Protein AF-A0A8T5FXU0-F1 (afdb_monomer_lite)

Radius of gyration: 13.97 Å; chains: 1; bounding box: 37×38×29 Å

Structure (mmCIF, N/CA/C/O backbone):
data_AF-A0A8T5FXU0-F1
#
_entry.id   AF-A0A8T5FXU0-F1
#
loop_
_atom_site.group_PDB
_atom_site.id
_atom_site.type_symbol
_atom_site.label_atom_id
_atom_site.label_alt_id
_atom_site.label_comp_id
_atom_site.label_asym_id
_atom_site.label_entity_id
_atom_site.label_seq_id
_atom_site.pdbx_PDB_ins_code
_atom_site.Cartn_x
_atom_site.Cartn_y
_atom_site.Cartn_z
_atom_site.occupancy
_atom_site.B_iso_or_equiv
_atom_site.auth_seq_id
_atom_site.auth_comp_id
_atom_site.auth_asym_id
_atom_site.auth_atom_id
_atom_site.pdbx_PDB_model_num
ATOM 1 N N . LEU A 1 1 ? -2.010 4.316 6.922 1.00 90.56 1 LEU A N 1
ATOM 2 C CA . LEU A 1 1 ? -3.283 4.002 6.218 1.00 90.56 1 LEU A CA 1
ATOM 3 C C . LEU A 1 1 ? -4.423 4.970 6.549 1.00 90.56 1 LEU A C 1
ATOM 5 O O . LEU A 1 1 ? -4.855 5.636 5.624 1.00 90.56 1 LEU A O 1
ATOM 9 N N . TYR A 1 2 ? -4.926 5.081 7.793 1.00 95.31 2 TYR A N 1
ATOM 10 C CA . TYR A 1 2 ? -6.041 6.010 8.095 1.00 95.31 2 TYR A CA 1
ATOM 11 C C . TYR A 1 2 ? -5.712 7.466 7.747 1.00 95.31 2 TYR A C 1
ATOM 13 O O . TYR A 1 2 ? -6.510 8.115 7.085 1.00 95.31 2 TYR A O 1
ATOM 21 N N . GLU A 1 3 ? -4.530 7.943 8.136 1.00 94.94 3 GLU A N 1
ATOM 22 C CA . GLU A 1 3 ? -4.065 9.310 7.853 1.00 94.94 3 GLU A CA 1
ATOM 23 C C . GLU A 1 3 ? -4.032 9.595 6.343 1.00 94.94 3 GLU A C 1
ATOM 25 O O . GLU A 1 3 ? -4.590 10.584 5.887 1.00 94.94 3 GLU A O 1
ATOM 30 N N . GLU A 1 4 ? -3.492 8.660 5.560 1.00 93.12 4 GLU A N 1
ATOM 31 C CA . GLU A 1 4 ? -3.310 8.820 4.113 1.00 93.12 4 GLU A CA 1
ATOM 32 C C . GLU A 1 4 ? -4.557 8.532 3.265 1.00 93.12 4 GLU A C 1
ATOM 34 O O . GLU A 1 4 ? -4.593 8.942 2.111 1.00 93.12 4 GLU A O 1
ATOM 39 N N . THR A 1 5 ? -5.539 7.771 3.766 1.00 95.44 5 THR A N 1
ATOM 40 C CA . THR A 1 5 ? -6.653 7.241 2.938 1.00 95.44 5 THR A CA 1
ATOM 41 C C . THR A 1 5 ? -8.048 7.429 3.536 1.00 95.44 5 THR A C 1
ATOM 43 O O . THR A 1 5 ? -9.050 7.224 2.846 1.00 95.44 5 THR A O 1
ATOM 46 N N . GLY A 1 6 ? -8.137 7.750 4.829 1.00 95.38 6 GLY A N 1
ATOM 47 C CA . GLY A 1 6 ? -9.373 7.763 5.613 1.00 95.38 6 GLY A CA 1
ATOM 48 C C . GLY A 1 6 ? -9.893 6.380 6.027 1.00 95.38 6 GLY A C 1
ATOM 49 O O . GLY A 1 6 ? -10.868 6.301 6.775 1.00 95.38 6 GLY A O 1
ATOM 50 N N . LEU A 1 7 ? -9.263 5.283 5.586 1.00 95.31 7 LEU A N 1
ATOM 51 C CA . LEU A 1 7 ? -9.704 3.931 5.929 1.00 95.31 7 LEU A CA 1
ATOM 52 C C . LEU A 1 7 ? -9.186 3.492 7.298 1.00 95.31 7 LEU A C 1
ATOM 54 O O . LEU A 1 7 ? -7.984 3.515 7.575 1.00 95.31 7 LEU A O 1
ATOM 58 N N . LYS A 1 8 ? -10.111 3.039 8.145 1.00 95.44 8 LYS A N 1
ATOM 59 C CA . LYS A 1 8 ? -9.820 2.490 9.467 1.00 95.44 8 LYS A CA 1
ATOM 60 C C . LYS A 1 8 ? -10.097 0.990 9.471 1.00 95.44 8 LYS A C 1
ATOM 62 O O . LYS A 1 8 ? -11.171 0.575 9.053 1.00 95.44 8 LYS A O 1
ATOM 67 N N . PHE A 1 9 ? -9.137 0.224 9.977 1.00 94.44 9 PHE A N 1
ATOM 68 C CA . PHE A 1 9 ? -9.217 -1.227 10.123 1.00 94.44 9 PHE A CA 1
ATOM 69 C C . PHE A 1 9 ? -8.892 -1.622 11.555 1.00 94.44 9 PHE A C 1
ATOM 71 O O . PHE A 1 9 ? -8.036 -1.003 12.197 1.00 94.44 9 PHE A O 1
ATOM 78 N N . ASP A 1 10 ? -9.537 -2.675 12.032 1.00 94.44 10 ASP A N 1
ATOM 79 C CA . ASP A 1 10 ? -9.120 -3.360 13.240 1.00 94.44 10 ASP A CA 1
ATOM 80 C C . ASP A 1 10 ? -7.863 -4.190 12.968 1.00 94.44 10 ASP A C 1
ATOM 82 O O . ASP A 1 10 ? -7.659 -4.753 11.891 1.00 94.44 10 ASP A O 1
ATOM 86 N N . LYS A 1 11 ? -7.006 -4.328 13.985 1.00 90.94 11 LYS A N 1
ATOM 87 C CA . LYS A 1 11 ? -5.743 -5.076 13.860 1.00 90.94 11 LYS A CA 1
ATOM 88 C C . LYS A 1 11 ? -5.953 -6.527 13.406 1.00 90.94 11 LYS A C 1
ATOM 90 O O . LYS A 1 11 ? -5.088 -7.085 12.744 1.00 90.94 11 LYS A O 1
ATOM 95 N N . ASN A 1 12 ? -7.096 -7.118 13.749 1.00 93.62 12 ASN A N 1
ATOM 96 C CA . ASN A 1 12 ? -7.439 -8.499 13.404 1.00 93.62 12 ASN A CA 1
ATOM 97 C C . ASN A 1 12 ? -7.849 -8.669 11.932 1.00 93.62 12 ASN A C 1
ATOM 99 O O . ASN A 1 12 ? -7.877 -9.793 11.441 1.00 93.62 12 ASN A O 1
ATOM 103 N N . GLU A 1 13 ? -8.165 -7.577 11.233 1.00 93.75 13 GLU A N 1
ATOM 104 C CA . GLU A 1 13 ? -8.461 -7.583 9.795 1.00 93.75 13 GLU A CA 1
ATOM 105 C C . GLU A 1 13 ? -7.181 -7.505 8.950 1.00 93.75 13 GLU A C 1
ATOM 107 O O . GLU A 1 13 ? -7.191 -7.831 7.762 1.00 93.75 13 GLU A O 1
ATOM 112 N N . LEU A 1 14 ? -6.071 -7.085 9.567 1.00 93.88 14 LEU A N 1
ATOM 113 C CA . LEU A 1 14 ? -4.772 -6.965 8.925 1.00 93.88 14 LEU A CA 1
ATOM 114 C C . LEU A 1 14 ? -3.992 -8.270 9.066 1.00 93.88 14 LEU A C 1
ATOM 116 O O . LEU A 1 14 ? -3.623 -8.695 10.161 1.00 93.88 14 LEU A O 1
ATOM 120 N N . LYS A 1 15 ? -3.663 -8.880 7.933 1.00 91.81 15 LYS A N 1
ATOM 121 C CA . LYS A 1 15 ? -2.779 -10.039 7.874 1.00 91.81 15 LYS A CA 1
ATOM 122 C C . LYS A 1 15 ? -1.360 -9.575 7.585 1.00 91.81 15 LYS A C 1
ATOM 124 O O . LYS A 1 15 ? -1.115 -8.982 6.539 1.00 91.81 15 LYS A O 1
ATOM 129 N N . HIS A 1 16 ? -0.419 -9.846 8.485 1.00 91.81 16 HIS A N 1
ATOM 130 C CA . HIS A 1 16 ? 0.999 -9.620 8.191 1.00 91.81 16 HIS A CA 1
ATOM 131 C C . HIS A 1 16 ? 1.430 -10.544 7.047 1.00 91.81 16 HIS A C 1
ATOM 133 O O . HIS A 1 16 ? 1.141 -11.741 7.069 1.00 91.81 16 HIS A O 1
ATOM 139 N N . VAL A 1 17 ? 2.046 -9.958 6.024 1.00 88.00 17 VAL A N 1
ATOM 140 C CA . VAL A 1 17 ? 2.480 -10.655 4.809 1.00 88.00 17 VAL A CA 1
ATOM 141 C C . VAL A 1 17 ? 3.938 -11.040 4.972 1.00 88.00 17 VAL A C 1
ATOM 143 O O . VAL A 1 17 ? 4.267 -12.221 4.921 1.00 88.00 17 VAL A O 1
ATOM 146 N N . GLN A 1 18 ? 4.798 -10.032 5.137 1.00 87.50 18 GLN A N 1
ATOM 147 C CA . GLN A 1 18 ? 6.242 -10.199 5.213 1.00 87.50 18 GLN A CA 1
ATOM 148 C C . GLN A 1 18 ? 6.916 -8.886 5.620 1.00 87.50 18 GLN A C 1
ATOM 150 O O . GLN A 1 18 ? 6.365 -7.799 5.430 1.00 87.50 18 GLN A O 1
ATOM 155 N N . LYS A 1 19 ? 8.145 -8.997 6.127 1.00 90.31 19 LYS A N 1
ATOM 156 C CA . LYS A 1 19 ? 9.068 -7.873 6.300 1.00 90.31 19 LYS A CA 1
ATOM 157 C C . LYS A 1 19 ? 10.084 -7.814 5.154 1.00 90.31 19 LYS A C 1
ATOM 159 O O . LYS A 1 19 ? 10.731 -8.818 4.858 1.00 90.31 19 LYS A O 1
ATOM 164 N N . PHE A 1 20 ? 10.259 -6.640 4.552 1.00 85.88 20 PHE A N 1
ATOM 165 C CA . PHE A 1 20 ? 11.220 -6.380 3.479 1.00 85.88 20 PHE A CA 1
ATOM 166 C C . PHE A 1 20 ? 12.312 -5.412 3.916 1.00 85.88 20 PHE A C 1
ATOM 168 O O . PHE A 1 20 ? 12.079 -4.489 4.694 1.00 85.88 20 PHE A O 1
ATOM 175 N N . TYR A 1 21 ? 13.498 -5.609 3.347 1.00 89.69 21 TYR A N 1
ATOM 176 C CA . TYR A 1 21 ? 14.663 -4.762 3.551 1.00 89.69 21 TYR A CA 1
ATOM 177 C C . TYR A 1 21 ? 15.052 -4.159 2.208 1.00 89.69 21 TYR A C 1
ATOM 179 O O . TYR A 1 21 ? 15.440 -4.887 1.295 1.00 89.69 21 TYR A O 1
ATOM 187 N N . VAL A 1 22 ? 14.944 -2.839 2.078 1.00 85.25 22 VAL A N 1
ATOM 188 C CA . VAL A 1 22 ? 15.285 -2.133 0.837 1.00 85.25 22 VAL A CA 1
ATOM 189 C C . VAL A 1 22 ? 16.457 -1.204 1.107 1.00 85.25 22 VAL A C 1
ATOM 191 O O . VAL A 1 22 ? 16.427 -0.383 2.024 1.00 85.25 22 VAL A O 1
ATOM 194 N N . LYS A 1 23 ? 17.502 -1.329 0.289 1.00 86.38 23 LYS A N 1
ATOM 195 C CA . LYS A 1 23 ? 18.678 -0.464 0.336 1.00 86.38 23 LYS A CA 1
ATOM 196 C C . LYS A 1 23 ? 18.713 0.404 -0.915 1.00 86.38 23 LYS A C 1
ATOM 198 O O . LYS A 1 23 ? 18.924 -0.109 -2.009 1.00 86.38 23 LYS A O 1
ATOM 203 N N . ILE A 1 24 ? 18.517 1.708 -0.735 1.00 82.25 24 ILE A N 1
ATOM 204 C CA . ILE A 1 24 ? 18.645 2.706 -1.811 1.00 82.25 24 ILE A CA 1
ATOM 205 C C . ILE A 1 24 ? 19.853 3.595 -1.497 1.00 82.25 24 ILE A C 1
ATOM 207 O O . ILE A 1 24 ? 20.956 3.318 -1.957 1.00 82.25 24 ILE A O 1
ATOM 211 N N . TYR A 1 25 ? 19.669 4.596 -0.629 1.00 85.25 25 TYR A N 1
ATOM 212 C CA . TYR A 1 25 ? 20.745 5.436 -0.075 1.00 85.25 25 TYR A CA 1
ATOM 213 C C . TYR A 1 25 ? 21.086 5.071 1.377 1.00 85.25 25 TYR A C 1
ATOM 215 O O . TYR A 1 25 ? 22.216 5.238 1.827 1.00 85.25 25 TYR A O 1
ATOM 223 N N . GLN A 1 26 ? 20.105 4.518 2.088 1.00 87.69 26 GLN A N 1
ATOM 224 C CA . GLN A 1 26 ? 20.194 3.973 3.437 1.00 87.69 26 GLN A CA 1
ATOM 225 C C . GLN A 1 26 ? 19.362 2.686 3.506 1.00 87.69 26 GLN A C 1
ATOM 227 O O . GLN A 1 26 ? 18.661 2.344 2.546 1.00 87.69 26 GLN A O 1
ATOM 232 N N . ASN A 1 27 ? 19.460 1.967 4.621 1.00 88.50 27 ASN A N 1
ATOM 233 C CA . ASN A 1 27 ? 18.670 0.763 4.848 1.00 88.50 27 ASN A CA 1
ATOM 234 C C . ASN A 1 27 ? 17.290 1.155 5.379 1.00 88.50 27 ASN A C 1
ATOM 236 O O . ASN A 1 27 ? 17.194 1.875 6.373 1.00 88.50 27 ASN A O 1
ATOM 240 N N . PHE A 1 28 ? 16.247 0.656 4.728 1.00 89.06 28 PHE A N 1
ATOM 241 C CA . PHE A 1 28 ? 14.869 0.772 5.180 1.00 89.06 28 PHE A CA 1
ATOM 242 C C . PHE A 1 28 ? 14.304 -0.616 5.461 1.00 89.06 28 PHE A C 1
ATOM 244 O O . PHE A 1 28 ? 14.553 -1.558 4.704 1.00 89.06 28 PHE A O 1
ATOM 251 N N . GLU A 1 29 ? 13.529 -0.720 6.536 1.00 90.62 29 GLU A N 1
ATOM 252 C CA . GLU A 1 29 ? 12.729 -1.899 6.857 1.00 90.62 29 GLU A CA 1
ATOM 253 C C . GLU A 1 29 ? 11.253 -1.567 6.646 1.00 90.62 29 GLU A C 1
ATOM 255 O O . GLU A 1 29 ? 10.773 -0.545 7.136 1.00 90.62 29 GLU A O 1
ATOM 260 N N . PHE A 1 30 ? 10.535 -2.437 5.940 1.00 88.50 30 PHE A N 1
ATOM 261 C CA . PHE A 1 30 ? 9.107 -2.294 5.682 1.00 88.50 30 PHE A CA 1
ATOM 262 C C . PHE A 1 30 ? 8.366 -3.545 6.133 1.00 88.50 30 PHE A C 1
ATOM 264 O O . PHE A 1 30 ? 8.634 -4.638 5.637 1.00 88.50 30 PHE A O 1
ATOM 271 N N . ASP A 1 31 ? 7.397 -3.386 7.027 1.00 90.69 31 ASP A N 1
ATOM 272 C CA . ASP A 1 31 ? 6.423 -4.431 7.328 1.00 90.69 31 ASP A CA 1
ATOM 273 C C . ASP A 1 31 ? 5.203 -4.267 6.421 1.00 90.69 31 ASP A C 1
ATOM 275 O O . ASP A 1 31 ? 4.536 -3.231 6.432 1.00 90.69 31 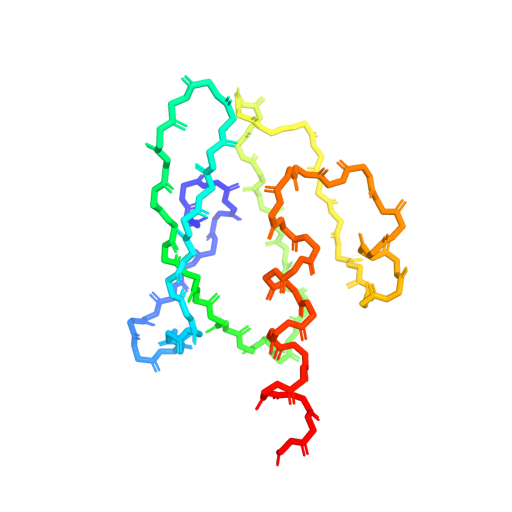ASP A O 1
ATOM 279 N N . ILE A 1 32 ? 4.908 -5.298 5.632 1.00 88.75 32 ILE A N 1
ATOM 280 C CA . ILE A 1 32 ? 3.785 -5.303 4.697 1.00 88.75 32 ILE A CA 1
ATOM 281 C C . ILE A 1 32 ? 2.624 -6.081 5.304 1.00 88.75 32 ILE A C 1
ATOM 283 O O . ILE A 1 32 ? 2.779 -7.204 5.793 1.00 88.75 32 ILE A O 1
ATOM 287 N N . TYR A 1 33 ? 1.442 -5.478 5.235 1.00 91.44 33 TYR A N 1
ATOM 288 C CA . TYR A 1 33 ? 0.187 -6.053 5.697 1.00 91.44 33 TYR A CA 1
ATOM 289 C C . TYR A 1 33 ? -0.822 -6.096 4.549 1.00 91.44 33 TYR A C 1
ATOM 291 O O . TYR A 1 33 ? -0.829 -5.235 3.672 1.00 91.44 33 TYR A O 1
ATOM 299 N N . MET A 1 34 ? -1.692 -7.098 4.581 1.00 90.50 34 MET A N 1
ATOM 300 C CA . MET A 1 34 ? -2.803 -7.299 3.663 1.00 90.50 34 MET A CA 1
ATOM 301 C C . MET A 1 34 ? -4.117 -7.061 4.396 1.00 90.50 34 MET A C 1
ATOM 303 O O . MET A 1 34 ? -4.301 -7.543 5.512 1.00 90.50 34 MET A O 1
ATOM 307 N N . VAL A 1 35 ? -5.069 -6.440 3.708 1.00 92.12 35 VAL A N 1
ATOM 308 C CA . VAL A 1 35 ? -6.490 -6.514 4.049 1.00 92.12 35 VAL A CA 1
ATOM 309 C C . VAL A 1 35 ? -7.291 -6.830 2.793 1.00 92.12 35 VAL A C 1
ATOM 311 O O . VAL A 1 35 ? -6.999 -6.310 1.715 1.00 92.12 35 VAL A O 1
ATOM 314 N N . LYS A 1 36 ? -8.287 -7.711 2.914 1.00 90.94 36 LYS A N 1
ATOM 315 C CA . LYS A 1 36 ? -9.220 -8.012 1.826 1.00 90.94 36 LYS A CA 1
ATOM 316 C C . LYS A 1 36 ? -10.478 -7.177 2.010 1.00 90.94 36 LYS A C 1
ATOM 318 O O . LYS A 1 36 ? -11.137 -7.271 3.039 1.00 90.94 36 LYS A O 1
ATOM 323 N N . LEU A 1 37 ? -10.824 -6.400 0.991 1.00 92.25 37 LEU A N 1
ATOM 324 C CA . LEU A 1 37 ? -12.038 -5.592 0.975 1.00 92.25 37 LEU A CA 1
ATOM 325 C C . LEU A 1 37 ? -13.104 -6.286 0.131 1.00 92.25 37 LEU A C 1
ATOM 327 O O . LEU A 1 37 ? -12.816 -6.804 -0.945 1.00 92.25 37 LEU A O 1
ATOM 331 N N . ASN A 1 38 ? -14.342 -6.286 0.622 1.00 92.69 38 ASN A N 1
ATOM 332 C CA . ASN A 1 38 ? -15.483 -6.859 -0.101 1.00 92.69 38 ASN A CA 1
ATOM 333 C C . ASN A 1 38 ? -16.144 -5.853 -1.057 1.00 92.69 38 ASN A C 1
ATOM 335 O O . ASN A 1 38 ? -16.984 -6.230 -1.868 1.00 92.69 38 ASN A O 1
ATO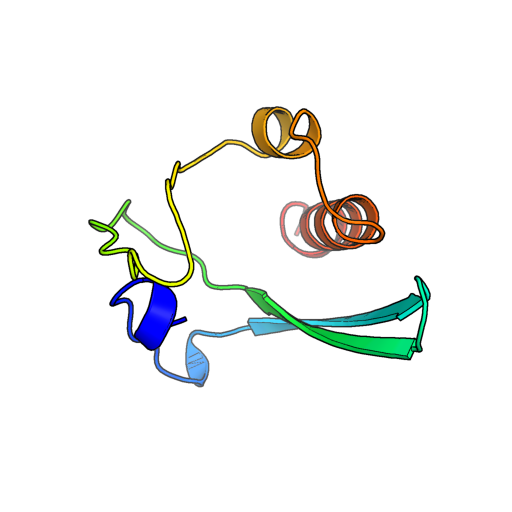M 339 N N . ILE A 1 39 ? -15.773 -4.578 -0.948 1.00 94.19 39 ILE A N 1
ATOM 340 C CA . ILE A 1 39 ? -16.240 -3.470 -1.780 1.00 94.19 39 ILE A CA 1
ATOM 341 C C . ILE A 1 39 ? -15.053 -2.561 -2.112 1.00 94.19 39 ILE A C 1
ATOM 343 O O . ILE A 1 39 ? -14.004 -2.661 -1.477 1.00 94.19 39 ILE A O 1
ATOM 347 N N . MET A 1 40 ? -15.228 -1.656 -3.074 1.00 94.69 40 MET A N 1
ATOM 348 C CA . MET A 1 40 ? -14.283 -0.567 -3.338 1.00 94.69 40 MET A CA 1
ATOM 349 C C . MET A 1 40 ? -14.739 0.674 -2.561 1.00 94.69 40 MET A C 1
ATOM 351 O O . MET A 1 40 ? -15.637 1.372 -3.037 1.00 94.69 40 MET A O 1
ATOM 355 N N . PRO A 1 41 ? -14.206 0.940 -1.354 1.00 95.06 41 PRO A N 1
ATOM 356 C CA . PRO A 1 41 ? -14.593 2.128 -0.609 1.00 95.06 41 PRO A CA 1
ATOM 357 C C . PRO A 1 41 ? -14.086 3.396 -1.305 1.00 95.06 41 PRO A C 1
ATOM 359 O O . PRO A 1 41 ? -13.103 3.375 -2.052 1.00 95.06 41 PRO A O 1
ATOM 362 N N . GLU A 1 42 ? -14.750 4.514 -1.019 1.00 94.94 42 GLU A N 1
ATOM 363 C CA . GLU A 1 42 ? -14.239 5.839 -1.359 1.00 94.94 42 GLU A CA 1
ATOM 364 C C . GLU A 1 42 ? -12.941 6.100 -0.579 1.00 94.94 42 GLU A C 1
ATOM 366 O O . GLU A 1 42 ? -12.899 5.920 0.639 1.00 94.94 42 GLU A O 1
ATOM 371 N N . ILE A 1 43 ? -11.888 6.521 -1.283 1.00 96.44 43 ILE A N 1
ATOM 372 C CA . ILE A 1 43 ? -10.596 6.875 -0.688 1.00 96.44 43 ILE A CA 1
ATOM 373 C C . ILE A 1 43 ? -10.471 8.390 -0.621 1.00 96.44 43 ILE A C 1
ATOM 375 O O . ILE A 1 43 ? -10.627 9.080 -1.630 1.00 96.44 43 ILE A O 1
ATOM 379 N N . LYS A 1 44 ? -10.128 8.901 0.561 1.00 95.06 44 LYS A N 1
ATOM 380 C CA . LYS A 1 44 ? -9.816 10.315 0.771 1.00 95.06 44 LYS A CA 1
ATOM 381 C C . LYS A 1 44 ? -8.323 10.443 1.002 1.00 95.06 44 LYS A C 1
ATOM 383 O O . LYS A 1 44 ? -7.856 10.185 2.105 1.00 95.06 44 LYS A O 1
ATOM 388 N N . ILE A 1 45 ? -7.593 10.797 -0.054 1.00 96.38 45 ILE A N 1
ATOM 389 C CA . ILE A 1 45 ? -6.143 10.968 0.047 1.00 96.38 45 ILE A CA 1
ATOM 390 C C . ILE A 1 45 ? -5.763 12.279 0.730 1.00 96.38 45 ILE A C 1
ATOM 392 O O . ILE A 1 45 ? -6.375 13.317 0.453 1.00 96.38 45 ILE A O 1
ATOM 396 N N . ASP A 1 46 ? -4.729 12.243 1.570 1.00 95.88 46 ASP A N 1
ATOM 397 C CA . ASP A 1 46 ? -4.083 13.466 2.046 1.00 95.88 46 ASP A CA 1
ATOM 398 C C . ASP A 1 46 ? -3.331 14.130 0.886 1.00 95.88 46 ASP A C 1
ATOM 400 O O . ASP A 1 46 ? -2.362 13.590 0.352 1.00 95.88 46 ASP A O 1
ATOM 404 N N . LYS A 1 47 ? -3.789 15.322 0.493 1.00 95.19 47 LYS A N 1
ATOM 405 C CA . LYS A 1 47 ? -3.242 16.080 -0.638 1.00 95.19 47 LYS A CA 1
ATOM 406 C C . LYS A 1 47 ? -1.871 16.700 -0.371 1.00 95.19 47 LYS A C 1
ATOM 408 O O . LYS A 1 47 ? -1.243 17.158 -1.323 1.00 95.19 47 LYS A O 1
ATOM 413 N N . ASN A 1 48 ? -1.410 16.725 0.879 1.00 96.00 48 ASN A N 1
ATOM 414 C CA . ASN A 1 48 ? -0.060 17.179 1.209 1.00 96.00 48 ASN A CA 1
ATOM 415 C C . ASN A 1 48 ? 0.996 16.098 0.943 1.00 96.00 48 ASN A C 1
ATOM 417 O O . ASN A 1 48 ? 2.150 16.433 0.687 1.00 96.00 48 ASN A O 1
ATOM 421 N N . GLU A 1 49 ? 0.602 14.824 0.983 1.00 94.31 49 GLU A N 1
ATOM 422 C CA . GLU A 1 49 ? 1.502 13.682 0.779 1.00 94.31 49 GLU A CA 1
ATOM 423 C C . GLU A 1 49 ? 1.314 13.034 -0.596 1.00 94.31 49 GLU A C 1
ATOM 425 O O . GLU A 1 49 ? 2.289 12.657 -1.246 1.00 94.31 49 GLU A O 1
ATOM 430 N N . HIS A 1 50 ? 0.068 12.951 -1.072 1.00 95.69 50 HIS A N 1
ATOM 431 C CA . HIS A 1 50 ? -0.301 12.211 -2.276 1.00 95.69 50 HIS A CA 1
ATOM 432 C C . HIS A 1 50 ? -1.114 13.067 -3.246 1.00 95.69 50 HIS A C 1
ATOM 434 O O . HIS A 1 50 ? -2.023 13.807 -2.871 1.00 95.69 50 HIS A O 1
ATOM 440 N N . THR A 1 51 ? -0.837 12.938 -4.541 1.00 95.75 51 THR A N 1
ATOM 441 C CA . THR A 1 51 ? -1.547 13.699 -5.581 1.00 95.75 51 THR A CA 1
ATOM 442 C C . THR A 1 51 ? -2.751 12.948 -6.144 1.00 95.75 51 THR A C 1
ATOM 444 O O . THR A 1 51 ? -3.777 13.577 -6.430 1.00 95.75 51 THR A O 1
ATOM 447 N N . ASP A 1 52 ? -2.661 11.621 -6.251 1.00 95.44 52 ASP A N 1
ATOM 448 C CA . ASP A 1 52 ? -3.643 10.777 -6.933 1.00 95.44 52 ASP A CA 1
ATOM 449 C C . ASP A 1 52 ? -3.785 9.382 -6.295 1.00 95.44 52 ASP A C 1
ATOM 451 O O . ASP A 1 52 ? -2.930 8.942 -5.526 1.00 95.44 52 ASP A O 1
ATOM 455 N N . PHE A 1 53 ? -4.878 8.690 -6.619 1.00 95.44 53 PHE A N 1
ATOM 456 C CA . PHE A 1 53 ? -5.171 7.326 -6.190 1.00 95.44 53 PHE A CA 1
ATOM 457 C C . PHE A 1 53 ? -5.964 6.564 -7.258 1.00 95.44 53 PHE A C 1
ATOM 459 O O . PHE A 1 53 ? -6.906 7.091 -7.852 1.00 95.44 53 PHE A O 1
ATOM 466 N N . LYS A 1 54 ? -5.652 5.274 -7.435 1.00 95.38 54 LYS A N 1
ATOM 467 C CA . LYS A 1 54 ? -6.428 4.374 -8.292 1.00 95.38 54 LYS A CA 1
ATOM 468 C C . LYS A 1 54 ? -6.444 2.943 -7.747 1.00 95.38 54 LYS A C 1
ATOM 470 O O . LYS A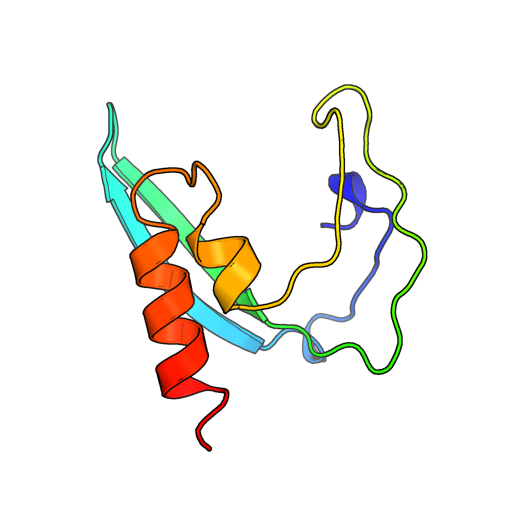 1 54 ? -5.403 2.391 -7.400 1.00 95.38 54 LYS A O 1
ATOM 475 N N . TRP A 1 55 ? -7.618 2.311 -7.780 1.00 94.94 55 TRP A N 1
ATOM 476 C CA . TRP A 1 55 ? -7.743 0.855 -7.676 1.00 94.94 55 TRP A CA 1
ATOM 477 C C . TRP A 1 55 ? -7.282 0.200 -8.984 1.00 94.94 55 TRP A C 1
ATOM 479 O O . TRP A 1 55 ? -7.811 0.505 -10.054 1.00 94.94 55 TRP A O 1
ATOM 489 N N . VAL A 1 56 ? -6.303 -0.697 -8.905 1.00 94.62 56 VAL A N 1
ATOM 490 C CA . VAL A 1 56 ? -5.701 -1.367 -10.067 1.00 94.62 56 VAL A CA 1
ATOM 491 C C . VAL A 1 56 ? -5.677 -2.880 -9.882 1.00 94.62 56 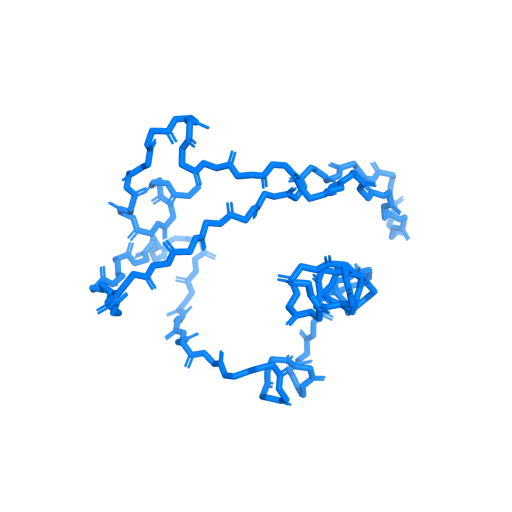VAL A C 1
ATOM 493 O O . VAL A 1 56 ? -5.610 -3.387 -8.763 1.00 94.62 56 VAL A O 1
ATOM 496 N N . THR A 1 57 ? -5.720 -3.608 -10.993 1.00 92.50 57 THR A N 1
ATOM 497 C CA . THR A 1 57 ? -5.428 -5.047 -11.029 1.00 92.50 57 THR A CA 1
ATOM 498 C C . THR A 1 57 ? -3.933 -5.308 -10.808 1.00 92.50 57 THR A C 1
ATOM 500 O O . THR A 1 57 ? -3.108 -4.403 -10.944 1.00 92.50 57 THR A O 1
ATOM 503 N N . ARG A 1 58 ? -3.559 -6.564 -10.518 1.00 89.56 58 ARG A N 1
ATOM 504 C CA . ARG A 1 58 ? -2.148 -6.988 -10.412 1.00 89.56 58 ARG A CA 1
ATOM 505 C C . ARG A 1 58 ? -1.337 -6.568 -11.640 1.00 89.56 58 ARG A C 1
ATOM 507 O O . ARG A 1 58 ? -0.291 -5.938 -11.505 1.00 89.56 58 ARG A O 1
ATOM 514 N N . ASP A 1 59 ? -1.833 -6.899 -12.828 1.00 91.69 59 ASP A N 1
ATOM 515 C CA . ASP A 1 59 ? -1.117 -6.655 -14.082 1.00 91.69 59 ASP A CA 1
ATOM 516 C C . ASP A 1 59 ? -0.980 -5.164 -14.395 1.00 91.69 59 ASP A C 1
ATOM 518 O O . ASP A 1 59 ? -0.010 -4.752 -15.029 1.00 91.69 59 ASP A O 1
ATOM 522 N N . GLU A 1 60 ? -1.941 -4.342 -13.972 1.00 95.31 60 GLU A N 1
ATOM 523 C CA . GLU A 1 60 ? -1.832 -2.886 -14.060 1.00 95.31 60 GLU A CA 1
ATOM 524 C C . GLU A 1 60 ? -0.816 -2.340 -13.052 1.00 95.31 60 GLU A C 1
ATOM 526 O O . GLU A 1 60 ? 0.022 -1.527 -13.434 1.00 95.31 60 GLU A O 1
ATOM 531 N N . ALA A 1 61 ? -0.843 -2.805 -11.798 1.00 93.44 61 ALA A N 1
ATOM 532 C CA . ALA A 1 61 ? 0.087 -2.370 -10.756 1.00 93.44 61 ALA A CA 1
ATOM 533 C C . ALA A 1 61 ? 1.549 -2.638 -11.144 1.00 93.44 61 ALA A C 1
ATOM 535 O O . ALA A 1 61 ? 2.402 -1.766 -10.994 1.00 93.44 61 ALA A O 1
ATOM 536 N N . LEU A 1 62 ? 1.830 -3.814 -11.717 1.00 90.62 62 LEU A N 1
ATOM 537 C CA . LEU A 1 62 ? 3.168 -4.210 -12.172 1.00 90.62 62 LEU A CA 1
ATOM 538 C C . LEU A 1 62 ? 3.696 -3.385 -13.357 1.00 90.62 62 LEU A C 1
ATOM 540 O O . LEU A 1 62 ? 4.892 -3.433 -13.642 1.00 90.62 62 LEU A O 1
ATOM 544 N N . LYS A 1 63 ? 2.831 -2.633 -14.047 1.00 94.06 63 LYS A N 1
ATOM 545 C CA . LYS A 1 63 ? 3.210 -1.724 -15.142 1.00 94.06 63 LYS A CA 1
ATOM 546 C C . LYS A 1 63 ? 3.487 -0.296 -14.665 1.00 94.06 63 LYS A C 1
ATOM 548 O O . LYS A 1 63 ? 3.913 0.529 -15.470 1.00 94.06 63 LYS A O 1
ATOM 553 N N . LEU A 1 64 ? 3.224 0.017 -13.395 1.00 94.19 64 LEU A N 1
ATOM 554 C CA . LEU A 1 64 ? 3.505 1.335 -12.830 1.00 94.19 64 LEU A CA 1
ATOM 555 C C . LEU A 1 64 ? 5.008 1.518 -12.584 1.00 94.19 64 LEU A C 1
ATOM 557 O O . LEU A 1 64 ? 5.767 0.558 -12.452 1.00 94.19 64 LEU A O 1
ATOM 561 N N . SER A 1 65 ? 5.440 2.776 -12.484 1.00 94.44 65 SER A N 1
ATOM 562 C CA . SER A 1 65 ? 6.801 3.120 -12.062 1.00 94.44 65 SER A CA 1
ATOM 563 C C . SER A 1 65 ? 6.929 2.961 -10.546 1.00 94.44 65 SER A C 1
ATOM 565 O O . SER A 1 65 ? 6.830 3.930 -9.795 1.00 94.44 65 SER A O 1
ATOM 567 N N . LEU A 1 66 ? 7.094 1.721 -10.098 1.00 90.94 66 LEU A N 1
ATOM 568 C CA . LEU A 1 66 ? 7.173 1.365 -8.686 1.00 90.94 66 LEU A CA 1
ATOM 569 C C . LEU A 1 66 ? 8.533 1.727 -8.078 1.00 90.94 66 LEU A C 1
ATOM 571 O O . LEU A 1 66 ? 9.560 1.731 -8.757 1.00 90.94 66 LEU A O 1
ATOM 575 N N . ILE A 1 67 ? 8.545 1.969 -6.768 1.00 88.56 67 ILE A N 1
ATOM 576 C CA . ILE A 1 67 ? 9.791 2.105 -6.010 1.00 88.56 67 ILE A CA 1
ATOM 577 C C . ILE A 1 67 ? 10.542 0.764 -5.955 1.00 88.56 67 ILE A C 1
ATOM 579 O O . ILE A 1 67 ? 9.938 -0.308 -6.071 1.00 88.56 67 ILE A O 1
ATOM 583 N N . LEU A 1 68 ? 11.863 0.816 -5.747 1.00 86.50 68 LEU A N 1
ATOM 584 C CA . LEU A 1 68 ? 12.688 -0.391 -5.624 1.00 86.50 68 LEU A CA 1
ATOM 585 C C . LEU A 1 68 ? 12.153 -1.329 -4.530 1.00 86.50 68 LEU A C 1
ATOM 587 O O . LEU A 1 68 ? 11.793 -0.881 -3.442 1.00 86.50 68 LEU A O 1
ATOM 591 N N . GLY A 1 69 ? 12.140 -2.633 -4.812 1.00 84.62 69 GLY A N 1
ATOM 592 C CA . GLY A 1 69 ? 11.691 -3.673 -3.883 1.00 84.62 69 GLY A CA 1
ATOM 593 C C . GLY A 1 69 ? 10.175 -3.890 -3.852 1.00 84.62 69 GLY A C 1
ATOM 594 O O . GLY A 1 69 ? 9.717 -4.902 -3.321 1.00 84.62 69 GLY A O 1
ATOM 595 N N . PHE A 1 70 ? 9.378 -2.971 -4.410 1.00 87.62 70 PHE A N 1
ATOM 596 C CA . PHE A 1 70 ? 7.918 -3.077 -4.352 1.00 87.62 70 PHE A CA 1
ATOM 597 C C . PHE A 1 70 ? 7.352 -4.088 -5.354 1.00 87.62 70 PHE A C 1
ATOM 599 O O . PHE A 1 70 ? 6.300 -4.679 -5.128 1.00 87.62 70 PHE A O 1
ATOM 606 N N . LYS A 1 71 ? 8.054 -4.322 -6.468 1.00 89.69 71 LYS A N 1
ATOM 607 C CA . LYS A 1 71 ?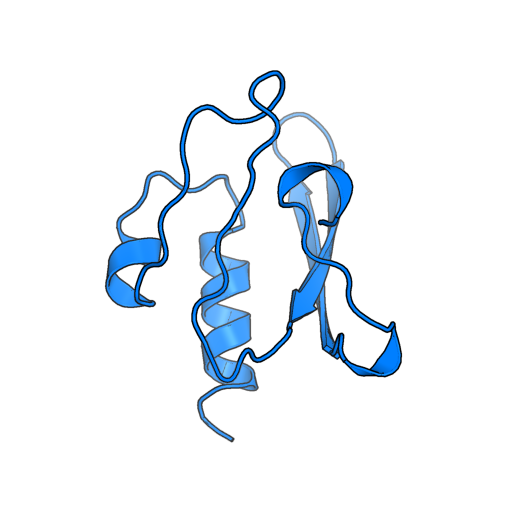 7.667 -5.375 -7.409 1.00 89.69 71 LYS A CA 1
ATOM 608 C C . LYS A 1 71 ? 7.835 -6.750 -6.762 1.00 89.69 71 LYS A C 1
ATOM 610 O O . LYS A 1 71 ? 6.922 -7.566 -6.805 1.00 89.69 71 LYS A O 1
ATOM 615 N N . GLU A 1 72 ? 8.984 -6.979 -6.137 1.00 87.19 72 GLU A N 1
ATOM 616 C CA . GLU A 1 72 ? 9.330 -8.218 -5.448 1.00 87.19 72 GLU A CA 1
ATOM 617 C C . GLU A 1 72 ? 8.381 -8.490 -4.278 1.00 87.19 72 GLU A C 1
ATOM 619 O O . GLU A 1 72 ? 7.959 -9.630 -4.080 1.00 87.19 72 GLU A O 1
ATOM 624 N N . SER A 1 73 ? 7.995 -7.447 -3.532 1.00 85.56 73 SER A N 1
ATOM 625 C CA . SER A 1 73 ? 7.032 -7.595 -2.442 1.00 85.56 73 SER A CA 1
ATOM 626 C C . SER A 1 73 ? 5.633 -7.962 -2.932 1.00 85.56 73 SER A C 1
ATOM 628 O O . SER A 1 73 ? 4.977 -8.809 -2.321 1.00 85.56 73 SER A O 1
ATOM 630 N N . MET A 1 74 ? 5.186 -7.381 -4.049 1.00 88.25 74 MET A N 1
ATOM 631 C CA . MET A 1 74 ? 3.909 -7.737 -4.663 1.00 88.25 74 MET A CA 1
ATOM 632 C C . MET A 1 74 ? 3.920 -9.150 -5.243 1.00 88.25 74 MET A C 1
ATOM 634 O O . MET A 1 74 ? 2.963 -9.888 -5.028 1.00 88.25 74 MET A O 1
ATOM 638 N N . ASP A 1 75 ? 4.980 -9.552 -5.945 1.00 87.81 75 ASP A N 1
ATOM 639 C CA . ASP A 1 75 ? 5.085 -10.912 -6.483 1.00 87.81 75 ASP A CA 1
ATOM 640 C C . ASP A 1 75 ? 5.028 -11.953 -5.353 1.00 87.81 75 ASP A C 1
ATOM 642 O O . ASP A 1 75 ? 4.196 -12.858 -5.408 1.00 87.81 75 ASP A O 1
ATOM 646 N N . TYR A 1 76 ? 5.785 -11.747 -4.266 1.00 85.75 76 TYR A N 1
ATOM 647 C CA . TYR A 1 76 ? 5.708 -12.594 -3.070 1.00 85.75 76 TYR A CA 1
ATOM 648 C C . TYR A 1 76 ? 4.286 -12.668 -2.495 1.00 85.75 76 TYR A C 1
ATOM 650 O O . TYR A 1 76 ? 3.778 -13.744 -2.183 1.00 85.75 76 TYR A O 1
ATOM 658 N N . PHE A 1 77 ? 3.621 -11.519 -2.366 1.00 85.56 77 PHE A N 1
ATOM 659 C CA . PHE A 1 77 ? 2.252 -11.440 -1.868 1.00 85.56 77 PHE A CA 1
ATOM 660 C C . PHE A 1 77 ? 1.268 -12.256 -2.715 1.00 85.56 77 PHE A C 1
ATOM 662 O O . PHE A 1 77 ? 0.454 -13.002 -2.165 1.00 85.56 77 PHE A O 1
ATOM 669 N N . PHE A 1 78 ? 1.319 -12.111 -4.041 1.00 83.50 78 PHE A N 1
ATOM 670 C CA . PHE A 1 78 ? 0.386 -12.798 -4.931 1.00 83.50 78 PHE A CA 1
ATOM 671 C C . PHE A 1 78 ? 0.638 -14.305 -4.948 1.00 83.50 78 PHE A C 1
ATOM 673 O O . PHE A 1 78 ? -0.322 -15.078 -4.935 1.00 83.50 78 PHE A O 1
ATOM 680 N N . ASP A 1 79 ? 1.901 -14.720 -4.909 1.00 83.81 79 ASP A N 1
ATOM 681 C CA . ASP A 1 79 ? 2.265 -16.133 -4.911 1.00 83.81 79 ASP A CA 1
ATOM 682 C C . ASP A 1 79 ? 1.836 -16.833 -3.611 1.00 83.81 79 ASP A C 1
ATOM 684 O O . ASP A 1 79 ? 1.280 -17.932 -3.661 1.00 83.81 79 ASP A O 1
ATOM 688 N N . GLU A 1 80 ? 2.006 -16.180 -2.456 1.00 75.94 80 GLU A N 1
ATOM 689 C CA . GLU A 1 80 ? 1.676 -16.766 -1.151 1.00 75.94 80 GLU A CA 1
ATOM 690 C C . GLU A 1 80 ? 0.189 -16.715 -0.786 1.00 75.94 80 GLU A C 1
ATOM 692 O O . G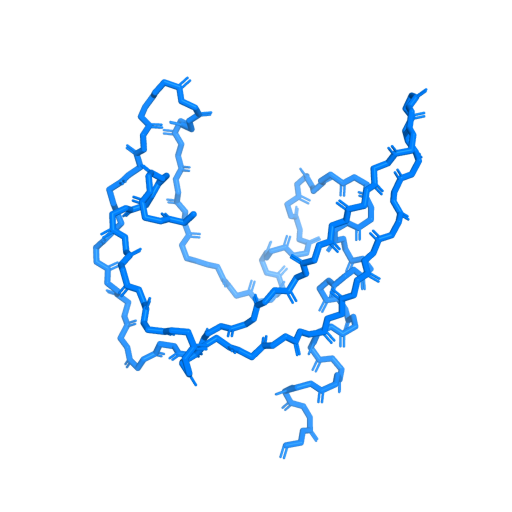LU A 1 80 ? -0.290 -17.591 -0.058 1.00 75.94 80 GLU A O 1
ATOM 697 N N . PHE A 1 81 ? -0.548 -15.698 -1.244 1.00 68.94 81 PHE A N 1
ATOM 698 C CA . PHE A 1 81 ? -1.879 -15.403 -0.701 1.00 68.94 81 PHE A CA 1
ATOM 699 C C . PHE A 1 81 ? -3.026 -15.373 -1.711 1.00 68.94 81 PHE A C 1
ATOM 701 O O . PHE A 1 81 ? -4.170 -15.224 -1.285 1.00 68.94 81 PHE A O 1
ATOM 708 N N . GLN A 1 82 ? -2.766 -15.511 -3.014 1.00 64.25 82 GLN A N 1
ATOM 709 C CA . GLN A 1 82 ? -3.837 -15.644 -4.016 1.00 64.25 82 GLN A CA 1
ATOM 710 C C . GLN A 1 82 ? -3.921 -17.032 -4.659 1.00 64.25 82 GLN A C 1
ATOM 712 O O . GLN A 1 82 ? -4.959 -17.364 -5.222 1.00 64.25 82 GLN A O 1
ATOM 717 N N . ASN A 1 83 ? -2.884 -17.865 -4.518 1.00 55.38 83 ASN A N 1
ATOM 718 C CA . ASN A 1 83 ? -2.875 -19.251 -5.005 1.00 55.38 83 ASN A CA 1
ATOM 719 C C . ASN A 1 83 ? -3.235 -20.298 -3.924 1.00 55.38 83 ASN A C 1
ATOM 721 O O . ASN A 1 83 ? -3.094 -21.497 -4.166 1.00 55.38 83 ASN A O 1
ATOM 725 N N . LYS A 1 84 ? -3.676 -19.863 -2.737 1.00 44.94 84 LYS A N 1
ATOM 726 C CA . LYS A 1 84 ? -4.163 -20.698 -1.624 1.00 44.94 84 LYS A CA 1
ATOM 727 C C . LYS A 1 84 ? -5.577 -20.270 -1.252 1.00 44.94 84 LYS A C 1
ATOM 729 O O . LYS A 1 84 ? -6.378 -21.167 -0.916 1.00 44.94 84 LYS A O 1
#

Foldseek 3Di:
DCQAWVDDDDPVQKAFQDWDWDDDPHIDIDTDIDGDDPDDDHTDGDVVVDPDDDDDDPVRVCPDPDDPPVNVSSVSRCVPPVVD

Sequence (84 aa):
LYEETGLKFDKNELKHVQKFYVKIYQNFEFDIYMVKLNIMPEIKIDKNEHTDFKWVTRDEALKLSLILGFKESMDYFFDEFQNK

Secondary structure (DSSP, 8-state):
-HHHHS----GGGPEEEEEEEEESSSEEEEEEEE---SS-PPP---TTT-S------HHHHTTS-PPTTHHHHHHHHHHHHT--

pLDDT: mean 89.65, std 8.3, range [44.94, 96.44]